Protein AF-A0A8H6EU76-F1 (afdb_monomer_lite)

Sequence (177 aa):
MIALNKNKKDVENEQHPGTKLSSLPKTAAYSVSESFKLYFGGKPMKYYEDQLLSNLEFYNKPAKDRRSEIIDTSIDKDGNFIHEFYVENTLPPTKGGEPIEIVLIHGYGAALGFFYRNFEGLTSIPGTKLHAIDLLGFGLSSRPTFPNINGDTIEGVKKAEAFFNDSLEKMENSTRN

pLDDT: mean 83.58, std 20.09, range [30.56, 97.88]

Secondary structure (DSSP, 8-state):
-------TTSSS--------GGGS-------HHHHHHHHHTPPPHHHHHHHHHTTSTTSSS--SSEEEEEEEEE-STT--EEEEEEEEE-SPPTTS---EEEEEE--TT--GGGGHHHHHHHHTSTTEEEEEEPPTTSTTS--PPPPP--TTSHHHHHHHHHHHHHHHHHHHHHHT-

Foldseek 3Di:
DDDDDDDPPPPPPPDDPDDPPVPDPPPPPDDPVRVVCPVVVDDPLVVVVLVLLVVDPQPPHHDPFKHWDWDWFQLDPVRFTKTKIKMFGNAAAPPNDAAAEEEAEDDPPDALSVCSVVCCVQRPGHRYMYIRIYFACGRPGDNPDQDDADPVDPVRVVSNVCSRVSSVVSRVVRVVD

Organism: Dekkera bruxellensis (NCBI:txid5007)

Radius of gyration: 22.45 Å; chains: 1; bounding box: 48×66×50 Å

InterPro domains:
  IPR029058 Alpha/Beta hydrolase fold [G3DSA:3.40.50.1820] (58-163)
  IPR029058 Alpha/Beta hydrolase fold [SSF53474] (97-148)

Structure (mmCIF, N/CA/C/O backbone):
data_AF-A0A8H6EU76-F1
#
_entry.id   AF-A0A8H6EU76-F1
#
loop_
_atom_site.group_PDB
_atom_site.id
_atom_site.type_symbol
_atom_site.label_atom_id
_atom_site.label_alt_id
_atom_site.label_comp_id
_atom_site.label_asym_id
_atom_site.label_entity_id
_atom_site.label_seq_id
_atom_site.pdbx_PDB_ins_code
_atom_site.Cartn_x
_atom_site.Cartn_y
_atom_site.Cartn_z
_atom_site.occupancy
_atom_site.B_iso_or_equiv
_atom_site.auth_seq_id
_atom_site.auth_comp_id
_atom_site.auth_asym_id
_atom_site.auth_atom_id
_atom_site.pdbx_PDB_model_num
ATOM 1 N N . MET A 1 1 ? 32.548 -48.909 23.455 1.00 34.28 1 MET A N 1
ATOM 2 C CA . MET A 1 1 ? 31.742 -47.950 24.243 1.00 34.28 1 MET A CA 1
ATOM 3 C C . MET A 1 1 ? 30.479 -47.638 23.462 1.00 34.28 1 MET A C 1
ATOM 5 O O . MET A 1 1 ? 30.524 -47.614 22.242 1.00 34.28 1 MET A O 1
ATOM 9 N N . ILE A 1 2 ? 29.370 -47.552 24.184 1.00 30.56 2 ILE A N 1
ATOM 10 C CA . ILE A 1 2 ? 27.996 -47.829 23.749 1.00 30.56 2 ILE A CA 1
ATOM 11 C C . ILE A 1 2 ? 27.451 -46.737 22.813 1.00 30.56 2 ILE A C 1
ATOM 13 O O . ILE A 1 2 ? 27.421 -45.568 23.183 1.00 30.56 2 ILE A O 1
ATOM 17 N N . ALA A 1 3 ? 26.963 -47.135 21.634 1.00 36.78 3 ALA A N 1
ATOM 18 C CA . ALA A 1 3 ? 26.081 -46.315 20.811 1.00 36.78 3 ALA A CA 1
ATOM 19 C C . ALA A 1 3 ? 24.651 -46.430 21.367 1.00 36.78 3 ALA A C 1
ATOM 21 O O . ALA A 1 3 ? 24.059 -47.510 21.359 1.00 36.78 3 ALA A O 1
ATOM 22 N N . LEU A 1 4 ? 24.110 -45.328 21.889 1.00 40.56 4 LEU A N 1
ATOM 23 C CA . LEU A 1 4 ? 22.722 -45.247 22.343 1.00 40.56 4 LEU A CA 1
ATOM 24 C C . LEU A 1 4 ? 21.818 -44.894 21.160 1.00 40.56 4 LEU A C 1
ATOM 26 O O . LEU A 1 4 ? 21.769 -43.760 20.692 1.00 40.56 4 LEU A O 1
ATOM 30 N N . ASN A 1 5 ? 21.105 -45.918 20.704 1.00 43.53 5 ASN A N 1
ATOM 31 C CA . ASN A 1 5 ? 19.974 -45.862 19.792 1.00 43.53 5 ASN A CA 1
ATOM 32 C C . ASN A 1 5 ? 18.817 -45.092 20.460 1.00 43.53 5 ASN A C 1
ATOM 34 O O . ASN A 1 5 ? 18.201 -45.609 21.393 1.00 43.53 5 ASN A O 1
ATOM 38 N N . LYS A 1 6 ? 18.527 -43.860 20.021 1.00 44.78 6 LYS A N 1
ATOM 39 C CA . LYS A 1 6 ? 17.294 -43.156 20.409 1.00 44.78 6 LYS A CA 1
ATOM 40 C C . LYS A 1 6 ? 16.210 -43.415 19.366 1.00 44.78 6 LYS A C 1
ATOM 42 O O . LYS A 1 6 ? 16.394 -43.184 18.175 1.00 44.78 6 LYS A O 1
ATOM 47 N N . ASN A 1 7 ? 15.099 -43.952 19.856 1.00 37.72 7 ASN A N 1
ATOM 48 C CA . ASN A 1 7 ? 13.937 -44.382 19.095 1.00 37.72 7 ASN A CA 1
ATOM 49 C C . ASN A 1 7 ? 13.244 -43.194 18.409 1.00 37.72 7 ASN A C 1
ATOM 51 O O . ASN A 1 7 ? 13.070 -42.133 18.998 1.00 37.72 7 ASN A O 1
ATOM 55 N N . LYS A 1 8 ? 12.755 -43.414 17.186 1.00 41.62 8 LYS A N 1
ATOM 56 C CA . LYS A 1 8 ? 12.061 -42.451 16.305 1.00 41.62 8 LYS A CA 1
ATOM 57 C C . LYS A 1 8 ? 10.711 -41.922 16.850 1.00 41.62 8 LYS A C 1
ATOM 59 O O . LYS A 1 8 ? 9.957 -41.313 16.106 1.00 41.62 8 LYS A O 1
ATOM 64 N N . LYS A 1 9 ? 10.374 -42.166 18.122 1.00 38.09 9 LYS A N 1
ATOM 65 C CA . LYS A 1 9 ? 9.075 -41.812 18.726 1.00 38.09 9 LYS A CA 1
ATOM 66 C C . LYS A 1 9 ? 9.076 -40.511 19.537 1.00 38.09 9 LYS A C 1
ATOM 68 O O . LYS A 1 9 ? 8.002 -40.051 19.900 1.00 38.09 9 LYS A O 1
ATOM 73 N N . ASP A 1 10 ? 10.234 -39.887 19.752 1.00 33.03 10 ASP A N 1
ATOM 74 C CA . ASP A 1 10 ? 10.349 -38.733 20.659 1.00 33.03 10 ASP A CA 1
ATOM 75 C C . ASP A 1 10 ? 10.401 -37.365 19.944 1.00 33.03 10 ASP A C 1
ATOM 77 O O . ASP A 1 10 ? 10.694 -36.357 20.577 1.00 33.03 10 ASP A O 1
ATO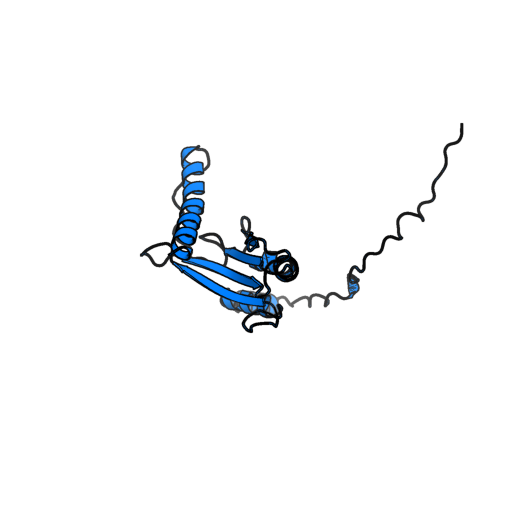M 81 N N . VAL A 1 11 ? 10.127 -37.302 18.633 1.00 40.12 11 VAL A N 1
ATOM 82 C CA . VAL A 1 11 ? 10.182 -36.045 17.843 1.00 40.12 11 VAL A CA 1
ATOM 83 C C . VAL A 1 11 ? 8.789 -35.526 17.442 1.00 40.12 11 VAL A C 1
ATOM 85 O O . VAL A 1 11 ? 8.664 -34.418 16.938 1.00 40.12 11 VAL A O 1
ATOM 88 N N . GLU A 1 12 ? 7.710 -36.273 17.697 1.00 33.91 12 GLU A N 1
ATOM 89 C CA . GLU A 1 12 ? 6.362 -35.914 17.212 1.00 33.91 12 GLU A CA 1
ATOM 90 C C . GLU A 1 12 ? 5.461 -35.188 18.231 1.00 33.91 12 GLU A C 1
ATOM 92 O O . GLU A 1 12 ? 4.271 -35.038 17.970 1.00 33.91 12 GLU A O 1
ATOM 97 N N . ASN A 1 13 ? 5.975 -34.708 19.372 1.00 33.34 13 ASN A N 1
ATOM 98 C CA . ASN A 1 13 ? 5.114 -34.163 20.435 1.00 33.34 13 ASN A CA 1
ATOM 99 C C . ASN A 1 13 ? 5.396 -32.709 20.852 1.00 33.34 13 ASN A C 1
ATOM 101 O O . ASN A 1 13 ? 5.375 -32.388 22.036 1.00 33.34 13 ASN A O 1
ATOM 105 N N . GLU A 1 14 ? 5.597 -31.817 19.881 1.00 34.06 14 GLU A N 1
ATOM 106 C CA . GLU A 1 14 ? 5.408 -30.370 20.077 1.00 34.06 14 GLU A CA 1
ATOM 107 C C . GLU A 1 14 ? 4.361 -29.851 19.089 1.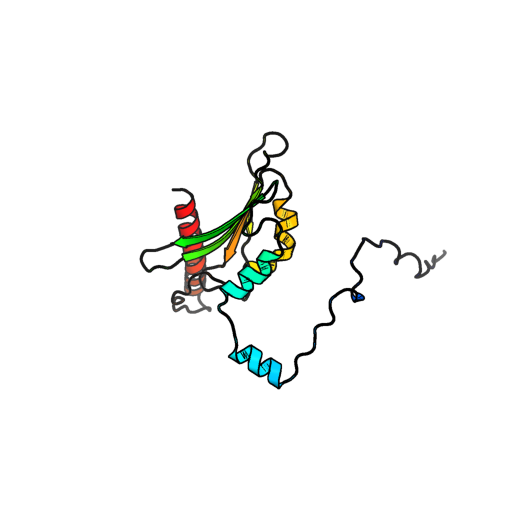00 34.06 14 GLU A C 1
ATOM 109 O O . GLU A 1 14 ? 4.638 -29.237 18.059 1.00 34.06 14 GLU A O 1
ATOM 114 N N . GLN A 1 15 ? 3.105 -30.162 19.396 1.00 32.78 15 GLN A N 1
ATOM 115 C CA . GLN A 1 15 ? 1.955 -29.704 18.636 1.00 32.78 15 GLN A CA 1
ATOM 116 C C . GLN A 1 15 ? 1.532 -28.326 19.166 1.00 32.78 15 GLN A C 1
ATOM 118 O O . GLN A 1 15 ? 0.675 -28.208 20.040 1.00 32.78 15 GLN A O 1
ATOM 123 N N . HIS A 1 16 ? 2.124 -27.257 18.622 1.00 37.88 16 HIS A N 1
ATOM 124 C CA . HIS A 1 16 ? 1.441 -25.958 18.580 1.00 37.88 16 HIS A CA 1
ATOM 125 C C . HIS A 1 16 ? 0.069 -26.151 17.906 1.00 37.88 16 HIS A C 1
ATOM 127 O O . HIS A 1 16 ? -0.044 -27.037 17.052 1.00 37.88 16 HIS A O 1
ATOM 133 N N . PRO A 1 17 ? -0.980 -25.374 18.247 1.00 33.69 17 PRO A N 1
ATOM 134 C CA . PRO A 1 17 ? -2.328 -25.566 17.715 1.00 33.69 17 PRO A CA 1
ATOM 135 C C . PRO A 1 17 ? -2.392 -25.111 16.249 1.00 33.69 17 PRO A C 1
ATOM 137 O O . PRO A 1 17 ? -2.988 -24.098 15.899 1.00 33.69 17 PRO A O 1
ATOM 140 N N . GLY A 1 18 ? -1.731 -25.863 15.375 1.00 37.97 18 GLY A N 1
ATOM 141 C CA . GLY A 1 18 ? -1.839 -25.769 13.939 1.00 37.97 18 GLY A CA 1
ATOM 142 C C . GLY A 1 18 ? -3.169 -26.376 13.537 1.00 37.97 18 GLY A C 1
ATOM 143 O O . GLY A 1 18 ? -3.390 -27.582 13.661 1.00 37.97 18 GLY A O 1
ATOM 144 N N . THR A 1 19 ? -4.070 -25.520 13.075 1.00 38.94 19 THR A N 1
ATOM 145 C CA . THR A 1 19 ? -5.298 -25.883 12.377 1.00 38.94 19 THR A CA 1
ATOM 146 C C . THR A 1 19 ? -5.017 -27.031 11.401 1.00 38.94 19 THR A C 1
ATOM 148 O O . THR A 1 19 ? -4.189 -26.892 10.500 1.00 38.94 19 THR A O 1
ATOM 151 N N . LYS A 1 20 ? -5.663 -28.191 11.602 1.00 34.88 20 LYS A N 1
ATOM 152 C CA . LYS A 1 20 ? -5.480 -29.375 10.748 1.00 34.88 20 LYS A CA 1
ATOM 153 C C . LYS A 1 20 ? -5.692 -28.984 9.284 1.00 34.88 20 LYS A C 1
ATOM 155 O O . LYS A 1 20 ? -6.729 -28.427 8.945 1.00 34.88 20 LYS A O 1
ATOM 160 N N . LEU A 1 21 ? -4.765 -29.359 8.400 1.00 41.47 21 LEU A N 1
ATOM 161 C CA . LEU A 1 21 ? -4.840 -29.085 6.955 1.00 41.47 21 LEU A CA 1
ATOM 162 C C . LEU A 1 21 ? -6.158 -29.582 6.308 1.00 41.47 21 LEU A C 1
ATOM 164 O O . LEU A 1 21 ? -6.573 -29.088 5.267 1.00 41.47 21 LEU A O 1
ATOM 168 N N . SER A 1 22 ? -6.851 -30.523 6.960 1.00 44.62 22 SER A N 1
ATOM 169 C CA . SER A 1 22 ? -8.163 -31.056 6.578 1.00 44.62 22 SER A CA 1
ATOM 170 C C . SER A 1 22 ? -9.352 -30.109 6.797 1.00 44.62 22 SER A C 1
ATOM 172 O O . SER A 1 22 ? -10.450 -30.439 6.357 1.00 44.62 22 SER A O 1
ATOM 174 N N . SER A 1 23 ? -9.184 -28.994 7.516 1.00 41.03 23 SER A N 1
ATOM 175 C CA . SER A 1 23 ? -10.250 -28.010 7.766 1.00 41.03 23 SER A CA 1
ATOM 176 C C . SER A 1 23 ? -10.195 -26.805 6.827 1.00 41.03 23 SER A C 1
ATOM 178 O O . SER A 1 23 ? -10.988 -25.878 6.980 1.00 41.03 23 SER A O 1
ATOM 180 N N . LEU A 1 24 ? -9.267 -26.795 5.867 1.00 43.16 24 LEU A N 1
ATOM 181 C CA . LEU A 1 24 ? -9.342 -25.862 4.751 1.00 43.16 24 LEU A CA 1
ATOM 182 C C . LEU A 1 24 ? -10.536 -26.276 3.877 1.00 43.16 24 LEU A C 1
ATOM 184 O O . LEU A 1 24 ? -10.671 -27.471 3.586 1.00 43.16 24 LEU A O 1
ATOM 188 N N . PRO A 1 25 ? -11.417 -25.343 3.468 1.00 44.66 25 PRO A N 1
ATOM 189 C CA . PRO A 1 25 ? -12.462 -25.672 2.512 1.00 44.66 25 PRO A CA 1
ATOM 190 C C . PRO A 1 25 ? -11.782 -26.297 1.295 1.00 44.66 25 PRO A C 1
ATOM 192 O O . PRO A 1 25 ? -10.860 -25.703 0.734 1.00 44.66 25 PRO A O 1
ATOM 195 N N . LYS A 1 26 ? -12.184 -27.527 0.938 1.00 50.41 26 LYS A N 1
ATOM 196 C CA . LYS A 1 26 ? -11.726 -28.185 -0.290 1.00 50.41 26 LYS A CA 1
ATOM 197 C C . LYS A 1 26 ? -11.892 -27.160 -1.399 1.00 50.41 26 LYS A C 1
ATOM 199 O O . LYS A 1 26 ? -13.018 -26.727 -1.635 1.00 50.41 26 LYS A O 1
ATOM 204 N N . THR A 1 27 ? -10.793 -26.728 -2.008 1.00 58.38 27 THR A N 1
ATOM 205 C CA . THR A 1 27 ? -10.845 -25.833 -3.157 1.00 58.38 27 THR A CA 1
ATOM 206 C C . THR A 1 27 ? -11.792 -26.482 -4.154 1.00 58.38 27 THR A C 1
ATOM 208 O O . THR A 1 27 ? -11.540 -27.590 -4.628 1.00 58.38 27 THR A O 1
ATOM 211 N N . ALA A 1 28 ? -12.961 -25.879 -4.367 1.00 62.56 28 ALA A N 1
ATOM 212 C CA . ALA A 1 28 ? -13.909 -26.406 -5.329 1.00 62.56 28 ALA A CA 1
ATOM 213 C C . ALA A 1 28 ? -13.201 -26.336 -6.683 1.00 62.56 28 ALA A C 1
ATOM 215 O O . ALA A 1 28 ? -12.885 -25.249 -7.162 1.00 62.56 28 ALA A O 1
ATOM 216 N N . ALA A 1 29 ? -12.836 -27.491 -7.238 1.00 74.12 29 ALA A N 1
ATOM 217 C CA . ALA A 1 29 ? -12.198 -27.544 -8.539 1.00 74.12 29 ALA A CA 1
ATOM 218 C C . ALA A 1 29 ? -13.213 -27.026 -9.564 1.00 74.12 29 ALA A C 1
ATOM 220 O O . ALA A 1 29 ? -14.230 -27.675 -9.807 1.00 74.12 29 ALA A O 1
ATOM 221 N N . TYR A 1 30 ? -12.963 -25.835 -10.107 1.00 76.88 30 TYR A N 1
ATOM 222 C CA . TYR A 1 30 ? -13.810 -25.247 -11.137 1.00 76.88 30 TYR A CA 1
ATOM 223 C C . TYR A 1 30 ? -13.794 -26.126 -12.388 1.00 76.88 30 TYR A C 1
ATOM 225 O O . TYR A 1 30 ? -12.743 -26.623 -12.803 1.00 76.88 30 TYR A O 1
ATOM 233 N N . SER A 1 31 ? -14.949 -26.290 -13.027 1.00 89.19 31 SER A N 1
ATOM 234 C CA . SER A 1 31 ? -15.006 -26.861 -14.372 1.00 89.19 31 SER A CA 1
ATOM 235 C C . SER A 1 31 ? -14.282 -25.955 -15.377 1.00 89.19 31 SER A C 1
ATOM 237 O O . SER A 1 31 ? -14.052 -24.764 -15.139 1.00 89.19 31 SER A O 1
ATOM 239 N N . VAL A 1 32 ? -13.946 -26.504 -16.548 1.00 88.75 32 VAL A N 1
ATOM 240 C CA . VAL A 1 32 ? -13.307 -25.738 -17.631 1.00 88.75 32 VAL A CA 1
ATOM 241 C C . VAL A 1 32 ? -14.169 -24.533 -18.024 1.00 88.75 32 VAL A C 1
ATOM 243 O O . VAL A 1 32 ? -13.665 -23.417 -18.110 1.00 88.75 32 VAL A O 1
ATOM 246 N N . SER A 1 33 ? -15.482 -24.721 -18.176 1.00 88.06 33 SER A N 1
ATOM 247 C CA . SER A 1 33 ? -16.417 -23.637 -18.501 1.00 88.06 33 SER A CA 1
ATOM 248 C C . SER A 1 33 ? -16.483 -22.556 -17.424 1.00 88.06 33 SER A C 1
ATOM 250 O O . SER A 1 33 ? -16.549 -21.373 -17.751 1.00 88.06 33 SER A O 1
ATOM 252 N N . GLU A 1 34 ? -16.444 -22.936 -16.146 1.00 87.31 34 GLU A N 1
ATOM 253 C CA . GLU A 1 34 ? -16.418 -21.972 -15.040 1.00 87.31 34 GLU A CA 1
ATOM 254 C C . GLU A 1 34 ? -15.096 -21.211 -14.994 1.00 87.31 34 GLU A C 1
ATOM 256 O O . GLU A 1 34 ? -15.109 -20.005 -14.774 1.00 87.31 34 GLU A O 1
ATOM 261 N N . SER A 1 35 ? -13.979 -21.878 -15.288 1.00 86.56 35 SER A N 1
ATOM 262 C CA . SER A 1 35 ? -12.659 -21.243 -15.378 1.00 86.56 35 SER A CA 1
ATOM 263 C C . SER A 1 35 ? -12.621 -20.189 -16.489 1.00 86.56 35 SER A C 1
ATOM 265 O O . SER A 1 35 ? -12.166 -19.070 -16.262 1.00 86.56 35 SER A O 1
ATOM 267 N N . PHE A 1 36 ? -13.173 -20.497 -17.669 1.00 90.75 36 PHE A N 1
ATOM 268 C CA . PHE A 1 36 ? -13.301 -19.519 -18.755 1.00 90.75 36 PHE A CA 1
ATOM 269 C C . PHE A 1 36 ? -14.248 -18.374 -18.393 1.00 90.75 36 PHE A C 1
ATOM 271 O O . PHE A 1 36 ? -13.930 -17.208 -18.630 1.00 90.75 36 PHE A O 1
ATOM 278 N N . LYS A 1 37 ? -15.397 -18.683 -17.782 1.00 89.81 37 LYS A N 1
ATOM 279 C CA . LYS A 1 37 ? -16.347 -17.662 -17.327 1.00 89.81 37 LYS A CA 1
ATOM 280 C C . LYS A 1 37 ? -15.726 -16.743 -16.274 1.00 89.81 37 LYS A C 1
ATOM 282 O O . LYS A 1 37 ? -15.992 -15.548 -16.300 1.00 89.81 37 LYS A O 1
ATOM 287 N N . LEU A 1 38 ? -14.903 -17.279 -15.376 1.00 84.56 38 LEU A N 1
ATOM 288 C CA . LEU A 1 38 ? -14.176 -16.508 -14.371 1.00 84.56 38 LEU A CA 1
ATOM 289 C C . LEU A 1 38 ? -13.104 -15.625 -15.015 1.00 84.56 38 LEU A C 1
ATOM 291 O O . LEU A 1 38 ? -13.038 -14.441 -14.699 1.00 84.56 38 LEU A O 1
ATOM 295 N N . TYR A 1 39 ? -12.318 -16.177 -15.945 1.00 85.31 39 TYR A N 1
ATOM 296 C CA . TYR A 1 39 ? -11.277 -15.442 -16.668 1.00 85.31 39 TYR A CA 1
ATOM 297 C C . TYR A 1 39 ? -11.848 -14.227 -17.410 1.00 85.31 39 TYR A C 1
ATOM 299 O O . TYR A 1 39 ? -11.351 -13.114 -17.258 1.00 85.31 39 TYR A O 1
ATOM 307 N N . PHE A 1 40 ? -12.935 -14.417 -18.163 1.00 91.44 40 PHE A N 1
ATOM 308 C CA . PHE A 1 40 ? -13.581 -13.327 -18.902 1.00 91.44 40 PHE A CA 1
ATOM 309 C C . PHE A 1 40 ? -14.521 -12.468 -18.043 1.00 91.44 40 PHE A C 1
ATOM 311 O O . PHE A 1 40 ? -14.866 -11.357 -18.433 1.00 91.44 40 PHE A O 1
ATOM 318 N N . GLY A 1 41 ? -14.944 -12.967 -16.880 1.00 87.88 41 GLY A N 1
ATOM 319 C CA . GLY A 1 41 ? -15.844 -12.292 -15.943 1.00 87.88 41 GLY A CA 1
ATOM 320 C C . GLY A 1 41 ? -15.133 -11.513 -14.836 1.00 87.88 41 GLY A C 1
ATOM 321 O O . GLY A 1 41 ? -15.767 -11.213 -13.819 1.00 87.88 41 GLY A O 1
ATOM 322 N N . GLY A 1 42 ? -13.836 -11.234 -15.004 1.00 84.12 42 GLY A N 1
ATOM 323 C CA . GLY A 1 42 ? -13.000 -10.555 -14.019 1.00 84.12 42 GLY A CA 1
ATOM 324 C C . GLY A 1 42 ? -13.632 -9.266 -13.488 1.00 84.12 42 GLY A C 1
ATOM 325 O O . GLY A 1 42 ? -14.246 -8.489 -14.223 1.00 84.12 42 GLY A O 1
ATOM 326 N N . LYS A 1 43 ? -13.506 -9.051 -12.178 1.00 91.12 43 LYS A N 1
ATOM 327 C CA . LYS A 1 43 ? -13.936 -7.818 -11.510 1.00 91.12 43 LYS A CA 1
ATOM 328 C C . LYS A 1 43 ? -12.777 -6.816 -11.433 1.00 91.12 43 LYS A C 1
ATOM 330 O O . LYS A 1 43 ? -11.62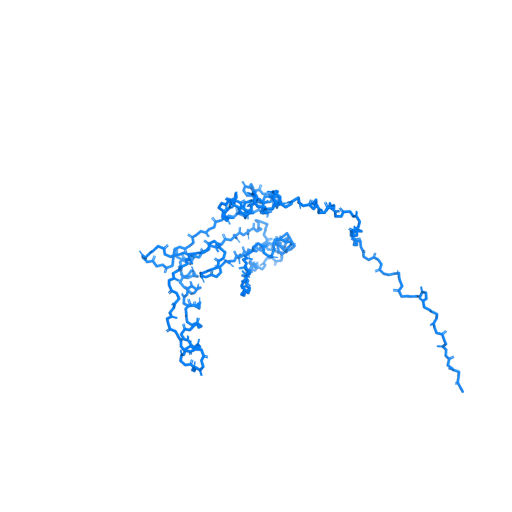3 -7.213 -11.593 1.00 91.12 43 LYS A O 1
ATOM 335 N N . PRO A 1 44 ? -13.053 -5.523 -11.181 1.00 91.62 44 PRO A N 1
ATOM 336 C CA . PRO A 1 44 ? -11.999 -4.555 -10.892 1.00 91.62 44 PRO A CA 1
ATOM 337 C C . PRO A 1 44 ? -11.131 -5.026 -9.722 1.00 91.62 44 PRO A C 1
ATOM 339 O O . PRO A 1 44 ? -11.649 -5.619 -8.780 1.00 91.62 44 PRO A O 1
ATOM 342 N N . MET A 1 45 ? -9.829 -4.740 -9.742 1.00 90.44 45 MET A N 1
ATOM 343 C CA . MET A 1 45 ? -8.899 -5.223 -8.710 1.00 90.44 45 MET A CA 1
ATOM 344 C C . MET A 1 45 ? -9.310 -4.788 -7.294 1.00 90.44 45 MET A C 1
ATOM 346 O O . MET A 1 45 ? -9.251 -5.595 -6.369 1.00 90.44 45 MET A O 1
ATOM 350 N N . LYS A 1 46 ? -9.872 -3.578 -7.165 1.00 93.56 46 LYS A N 1
ATOM 351 C CA . LYS A 1 46 ? -10.418 -3.054 -5.909 1.00 93.56 46 LYS A CA 1
ATOM 352 C C . LYS A 1 46 ? -11.492 -3.951 -5.294 1.00 93.56 46 LYS A C 1
ATOM 354 O O . LYS A 1 46 ? -11.534 -4.116 -4.085 1.00 93.56 46 LYS A O 1
ATOM 359 N N . TYR A 1 47 ? -12.318 -4.597 -6.121 1.00 93.62 47 TYR A N 1
ATOM 360 C CA . TYR A 1 47 ? -13.312 -5.544 -5.620 1.00 93.62 47 TYR A CA 1
ATOM 361 C C . TYR A 1 47 ? -12.648 -6.696 -4.856 1.00 93.62 47 TYR A C 1
ATOM 363 O O . TYR A 1 47 ? -13.130 -7.081 -3.797 1.00 93.62 47 TYR A O 1
ATOM 371 N N . TYR A 1 48 ? -11.546 -7.247 -5.369 1.00 93.25 48 TYR A N 1
ATOM 372 C CA . TYR A 1 48 ? -10.866 -8.372 -4.726 1.00 93.25 48 TYR A CA 1
ATOM 373 C C . TYR A 1 48 ? -10.124 -7.960 -3.456 1.00 93.25 48 TYR A C 1
ATOM 375 O O . TYR A 1 48 ? -10.140 -8.716 -2.487 1.00 93.25 48 TYR A O 1
ATOM 383 N N . GLU A 1 49 ? -9.518 -6.773 -3.445 1.00 95.56 49 GLU A N 1
ATOM 384 C CA . GLU A 1 49 ? -8.945 -6.200 -2.227 1.00 95.56 49 GLU A CA 1
ATOM 385 C C . GLU A 1 49 ? -10.016 -6.006 -1.153 1.00 95.56 49 GLU A C 1
ATOM 387 O O . GLU A 1 49 ? -9.856 -6.519 -0.047 1.00 95.56 49 GLU A O 1
ATOM 392 N N . ASP A 1 50 ? -11.134 -5.357 -1.491 1.00 94.75 50 ASP A N 1
ATOM 393 C CA . ASP A 1 50 ? -12.227 -5.126 -0.547 1.00 94.75 50 ASP A CA 1
ATOM 394 C C . ASP A 1 50 ? -12.747 -6.464 0.016 1.00 94.75 50 ASP A C 1
ATOM 396 O O . ASP A 1 50 ? -12.988 -6.585 1.217 1.00 94.75 50 ASP A O 1
ATOM 400 N N . GLN A 1 51 ? -12.882 -7.505 -0.822 1.00 94.06 51 GLN A N 1
ATOM 401 C CA . GLN A 1 51 ? -13.257 -8.850 -0.361 1.00 94.06 51 GLN A CA 1
ATOM 402 C C . GLN A 1 51 ? -12.213 -9.452 0.587 1.00 94.06 51 GLN A C 1
ATOM 404 O O . GLN A 1 51 ? -12.586 -10.040 1.603 1.00 94.06 51 GLN A O 1
ATOM 409 N N . LEU A 1 52 ? -10.922 -9.313 0.284 1.00 94.44 52 LEU A N 1
ATOM 410 C CA . LEU A 1 52 ? -9.847 -9.830 1.126 1.00 94.44 52 LEU A CA 1
ATOM 411 C C . LEU A 1 52 ? -9.820 -9.118 2.483 1.00 94.44 52 LEU A C 1
ATOM 413 O O . LEU A 1 52 ? -9.902 -9.779 3.519 1.00 94.44 52 LEU A O 1
ATOM 417 N N . LEU A 1 53 ? -9.767 -7.786 2.478 1.00 94.75 53 LEU A N 1
ATOM 418 C CA . LEU A 1 53 ? -9.653 -6.965 3.681 1.00 94.75 53 LEU A CA 1
ATOM 419 C C . LEU A 1 53 ? -10.926 -6.988 4.534 1.00 94.75 53 LEU A C 1
ATOM 421 O O . LEU A 1 53 ? -10.826 -6.876 5.750 1.00 94.75 53 LEU A O 1
ATOM 425 N N . SER A 1 54 ? -12.104 -7.245 3.950 1.00 94.44 54 SER A N 1
ATOM 426 C CA . SER A 1 54 ? -13.363 -7.399 4.704 1.00 94.44 54 SER A CA 1
ATOM 427 C C . SER A 1 54 ? -13.381 -8.537 5.724 1.00 94.44 54 SER A C 1
ATOM 429 O O . SER A 1 54 ? -14.275 -8.586 6.567 1.00 94.44 54 SER A O 1
ATOM 431 N N . ASN A 1 55 ? -12.398 -9.436 5.676 1.00 93.44 55 ASN A N 1
ATOM 432 C CA . ASN A 1 55 ? -12.220 -10.461 6.696 1.00 93.44 55 ASN A CA 1
ATOM 433 C C . ASN A 1 55 ? -11.539 -9.928 7.976 1.00 93.44 55 ASN A C 1
ATOM 435 O O . ASN A 1 55 ? -11.537 -10.632 8.984 1.00 93.44 55 ASN A O 1
ATOM 439 N N . LEU A 1 56 ? -10.964 -8.720 7.954 1.00 92.81 56 LEU A N 1
ATOM 440 C CA . LEU A 1 56 ? -10.420 -8.048 9.137 1.00 92.81 56 LEU A CA 1
ATOM 441 C C . LEU A 1 56 ? -11.552 -7.353 9.895 1.00 92.81 56 LEU A C 1
ATOM 443 O O . LEU A 1 56 ? -12.355 -6.630 9.305 1.00 92.81 56 LEU A O 1
ATOM 447 N N . GLU A 1 57 ? -11.582 -7.503 11.217 1.00 91.50 57 GLU A N 1
ATOM 448 C CA . GLU A 1 57 ? -12.651 -6.929 12.050 1.00 91.50 57 GLU A CA 1
ATOM 449 C C . GLU A 1 57 ? -12.674 -5.392 12.033 1.00 91.50 57 GLU A C 1
ATOM 451 O O . GLU A 1 57 ? -13.724 -4.783 12.233 1.00 91.50 57 GLU A O 1
ATOM 456 N N . PHE A 1 58 ? -11.519 -4.774 11.784 1.00 91.25 58 PHE A N 1
ATOM 457 C CA . PHE A 1 58 ? -11.317 -3.324 11.776 1.00 91.25 58 PHE A CA 1
ATOM 458 C C . PHE A 1 58 ? -11.418 -2.686 10.378 1.00 91.25 58 PHE A C 1
ATOM 460 O O . P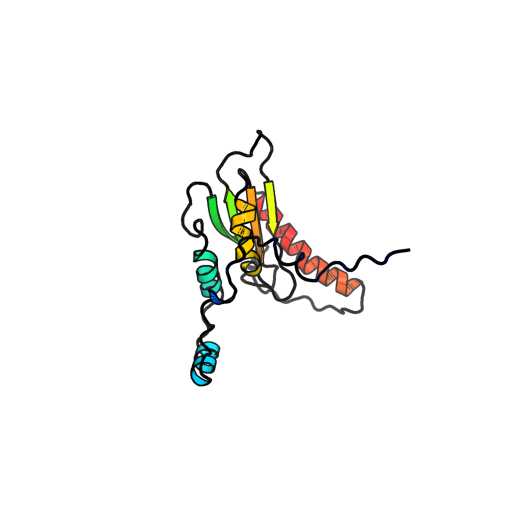HE A 1 58 ? -11.221 -1.477 10.252 1.00 91.25 58 PHE A O 1
ATOM 467 N N . TYR A 1 59 ? -11.722 -3.467 9.331 1.00 92.69 59 TYR A N 1
ATOM 468 C CA . TYR A 1 59 ? -11.843 -2.961 7.962 1.00 92.69 59 TYR A CA 1
ATOM 469 C C . TYR A 1 59 ? -13.222 -2.358 7.673 1.00 92.69 59 TYR A C 1
ATOM 471 O O . TYR A 1 59 ? -14.255 -2.977 7.932 1.00 92.69 59 TYR A O 1
ATOM 479 N N . ASN A 1 60 ? -13.250 -1.140 7.113 1.00 83.25 60 ASN A N 1
ATOM 480 C CA . ASN A 1 60 ? -14.458 -0.340 6.827 1.00 83.25 60 ASN A CA 1
ATOM 481 C C . ASN A 1 60 ? -15.384 -0.071 8.031 1.00 83.25 60 ASN A C 1
ATOM 483 O O . ASN A 1 60 ? -16.456 0.521 7.876 1.00 83.25 60 ASN A O 1
ATOM 487 N N . LYS A 1 61 ? -14.992 -0.492 9.234 1.00 82.88 61 LYS A N 1
ATOM 488 C CA . LYS A 1 61 ? -15.688 -0.252 10.495 1.00 82.88 61 LYS A CA 1
ATOM 489 C C . LYS A 1 61 ? -14.633 -0.108 11.587 1.00 82.88 61 LYS A C 1
ATOM 491 O O . LYS A 1 61 ? -13.790 -0.993 11.703 1.00 82.88 61 LYS A O 1
ATOM 496 N N . PRO A 1 62 ? -14.664 0.957 12.401 1.00 79.94 62 PRO A N 1
ATOM 497 C CA . PRO A 1 62 ? -13.768 1.039 13.543 1.00 79.94 62 PRO A CA 1
ATOM 498 C C . PRO A 1 62 ? -14.072 -0.120 14.500 1.00 79.94 62 PRO A C 1
ATOM 500 O O . PRO A 1 62 ? -15.212 -0.293 14.941 1.00 79.94 62 PRO A O 1
ATOM 503 N N . ALA A 1 63 ? -13.051 -0.918 14.803 1.00 84.44 63 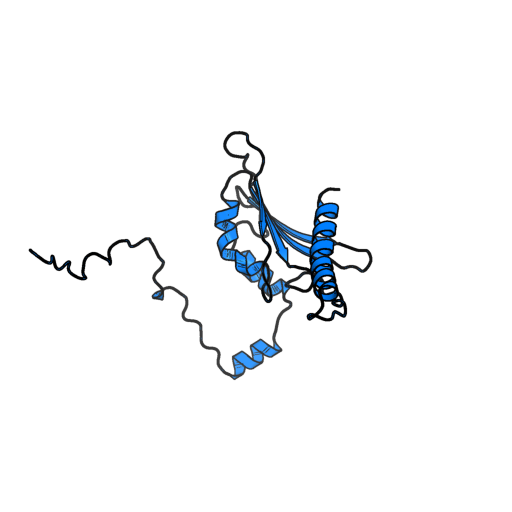ALA A N 1
ATOM 504 C CA . ALA A 1 63 ? -13.095 -1.881 15.890 1.00 84.44 63 ALA A CA 1
ATOM 505 C C . ALA A 1 63 ? -12.903 -1.154 17.231 1.00 84.44 63 ALA A C 1
ATOM 507 O O . ALA A 1 63 ? -12.731 0.064 17.298 1.00 84.44 63 ALA A O 1
ATOM 508 N N . LYS A 1 64 ? -12.935 -1.908 18.333 1.00 85.50 64 LYS A N 1
ATOM 509 C CA . LYS A 1 64 ? -12.791 -1.347 19.684 1.00 85.50 64 LYS A CA 1
ATOM 510 C C . LYS A 1 64 ? -11.446 -0.638 19.893 1.00 85.50 64 LYS A C 1
ATOM 512 O O . LYS A 1 64 ? -11.394 0.351 20.618 1.00 85.50 64 LYS A O 1
ATOM 517 N N . ASP A 1 65 ? -10.380 -1.172 19.309 1.00 92.12 65 ASP A N 1
ATOM 518 C CA . ASP A 1 65 ? -8.992 -0.769 19.544 1.00 92.12 65 ASP A CA 1
ATOM 519 C C . ASP A 1 65 ? -8.245 -0.356 18.271 1.00 92.12 65 ASP A C 1
ATOM 521 O O . ASP A 1 65 ? -7.108 0.096 18.352 1.00 92.12 65 ASP A O 1
ATOM 525 N N . ARG A 1 66 ? -8.858 -0.515 17.094 1.00 94.00 66 ARG A N 1
ATOM 526 C CA . ARG A 1 66 ? -8.219 -0.296 15.796 1.00 94.00 66 ARG A CA 1
ATOM 527 C C . ARG A 1 66 ? -9.180 0.346 14.809 1.00 94.00 66 ARG A C 1
ATOM 529 O O . ARG A 1 66 ? -10.369 0.026 14.784 1.00 94.00 66 ARG A O 1
ATOM 536 N N . ARG A 1 67 ? -8.651 1.213 13.955 1.00 94.38 67 ARG A N 1
ATOM 537 C CA . ARG A 1 67 ? -9.333 1.696 12.751 1.00 94.38 67 ARG A CA 1
ATOM 538 C C . ARG A 1 67 ? -8.434 1.484 11.547 1.00 94.38 67 ARG A C 1
ATOM 540 O O . ARG A 1 67 ? -7.215 1.520 11.689 1.00 94.38 67 ARG A O 1
ATOM 547 N N . SER A 1 68 ? -9.028 1.316 10.377 1.00 95.62 68 SER A N 1
ATOM 548 C CA . SER A 1 68 ? -8.278 1.296 9.128 1.00 95.62 68 SER A CA 1
ATOM 549 C C . SER A 1 68 ? -8.882 2.205 8.078 1.00 95.62 68 SER A C 1
ATOM 551 O O . SER A 1 68 ? -10.092 2.442 8.087 1.00 95.62 68 SER A O 1
ATOM 553 N N . GLU A 1 69 ? -8.049 2.618 7.139 1.00 95.19 69 GLU A N 1
ATOM 554 C CA . GLU A 1 69 ? -8.405 3.472 6.019 1.00 95.19 69 GLU A CA 1
ATOM 555 C C . GLU A 1 69 ? -7.685 2.999 4.754 1.00 95.19 69 GLU A C 1
ATOM 557 O O . GLU A 1 69 ? -6.599 2.424 4.815 1.00 95.19 69 GLU A O 1
ATOM 562 N N . ILE A 1 70 ? -8.324 3.222 3.609 1.00 96.31 70 ILE A N 1
ATOM 563 C CA . ILE A 1 70 ? -7.688 3.091 2.302 1.00 96.31 70 ILE A CA 1
ATOM 564 C C . ILE A 1 70 ? -7.340 4.498 1.841 1.00 96.31 70 ILE A C 1
ATOM 566 O O . ILE A 1 70 ? -8.233 5.342 1.747 1.00 96.31 70 ILE A O 1
ATOM 570 N N . ILE A 1 71 ? -6.064 4.734 1.568 1.00 95.88 71 ILE A N 1
ATOM 571 C CA . ILE A 1 71 ? -5.528 6.049 1.231 1.00 95.88 71 ILE A CA 1
ATOM 572 C C . ILE A 1 71 ? -4.878 5.958 -0.149 1.00 95.88 71 ILE A C 1
ATOM 574 O O . ILE A 1 71 ? -4.011 5.122 -0.383 1.00 95.88 71 ILE A O 1
ATOM 578 N N . ASP A 1 72 ? -5.297 6.833 -1.061 1.00 96.81 72 ASP A N 1
ATOM 579 C CA . ASP A 1 72 ? -4.651 7.020 -2.361 1.00 96.81 72 ASP A CA 1
ATOM 580 C C . ASP A 1 72 ? -3.912 8.362 -2.341 1.00 96.81 72 ASP A C 1
ATOM 582 O O . ASP A 1 72 ? -4.502 9.429 -2.539 1.00 96.81 72 ASP A O 1
ATOM 586 N N . THR A 1 73 ? -2.611 8.317 -2.067 1.00 96.25 73 THR A N 1
ATOM 587 C CA . THR A 1 73 ? -1.781 9.517 -1.922 1.00 96.25 73 THR A CA 1
ATOM 588 C C . THR A 1 73 ? -1.248 9.951 -3.281 1.00 96.25 73 THR A C 1
ATOM 590 O O . THR A 1 73 ? -0.435 9.254 -3.891 1.00 96.25 73 THR A O 1
ATOM 593 N N . SER A 1 74 ? -1.682 11.118 -3.762 1.00 95.94 74 SER A N 1
ATOM 594 C CA . SER A 1 74 ? -1.202 11.700 -5.022 1.00 95.94 74 SER A CA 1
ATOM 595 C C . SER A 1 74 ? 0.280 12.073 -4.922 1.00 95.94 74 SER A C 1
ATOM 597 O O . SER A 1 74 ? 0.670 12.824 -4.032 1.00 95.94 74 SER A O 1
ATOM 599 N N . ILE A 1 75 ? 1.106 11.601 -5.859 1.00 95.06 75 ILE A N 1
ATOM 600 C CA . ILE A 1 75 ? 2.563 11.837 -5.861 1.00 95.06 75 ILE A CA 1
ATOM 601 C C . ILE A 1 75 ? 3.022 12.860 -6.906 1.00 95.06 75 ILE A C 1
ATOM 603 O O . ILE A 1 75 ? 4.156 13.336 -6.854 1.00 95.06 75 ILE A O 1
ATOM 607 N N . ASP A 1 76 ? 2.168 13.230 -7.859 1.00 92.31 76 ASP A N 1
ATOM 608 C CA . ASP A 1 76 ? 2.453 14.276 -8.840 1.00 92.31 76 ASP A CA 1
ATOM 609 C C . ASP A 1 76 ? 1.177 14.964 -9.353 1.00 92.31 76 ASP A C 1
ATOM 611 O O . ASP A 1 76 ? 0.072 14.733 -8.863 1.00 92.31 76 ASP A O 1
ATOM 615 N N . LYS A 1 77 ? 1.352 15.872 -10.320 1.00 91.31 77 LYS A N 1
ATOM 616 C CA . LYS A 1 77 ? 0.263 16.616 -10.972 1.00 91.31 77 LYS A CA 1
ATOM 617 C C . LYS A 1 77 ? -0.387 15.841 -12.120 1.00 91.31 77 LYS A C 1
ATOM 619 O O . LYS A 1 77 ? -1.424 16.274 -12.613 1.00 91.31 77 LYS A O 1
ATOM 624 N N . ASP A 1 78 ? 0.217 14.731 -12.535 1.00 91.75 78 ASP A N 1
ATOM 625 C CA . ASP A 1 78 ? -0.244 13.904 -13.651 1.00 91.75 78 ASP A CA 1
ATOM 626 C C . ASP A 1 78 ? -1.287 12.869 -13.188 1.00 91.75 78 ASP A C 1
ATOM 628 O O . ASP A 1 78 ? -1.800 12.087 -13.989 1.00 91.75 78 ASP A O 1
ATOM 632 N N . GLY A 1 79 ? -1.634 12.891 -11.896 1.00 93.38 79 GLY A N 1
ATOM 633 C CA . GLY A 1 79 ? -2.629 12.017 -11.286 1.00 93.38 79 GLY A CA 1
ATOM 634 C C . GLY A 1 79 ? -2.066 10.658 -10.882 1.00 93.38 79 GLY A C 1
ATOM 635 O O . GLY A 1 79 ? -2.843 9.726 -10.672 1.00 93.38 79 GLY A O 1
ATOM 636 N N . ASN A 1 80 ? -0.740 10.516 -10.783 1.00 96.25 80 ASN A N 1
ATOM 637 C CA . ASN A 1 80 ? -0.156 9.313 -10.209 1.00 96.25 80 ASN A CA 1
ATOM 638 C C . ASN A 1 80 ? -0.329 9.308 -8.696 1.00 96.25 80 ASN A C 1
ATOM 640 O O . ASN A 1 80 ? -0.229 10.346 -8.038 1.00 96.25 80 ASN A O 1
ATOM 644 N N . PHE A 1 81 ? -0.542 8.119 -8.145 1.00 97.25 81 PHE A N 1
ATOM 645 C CA . PHE A 1 81 ? -0.780 7.936 -6.724 1.00 97.25 81 PHE A CA 1
ATOM 646 C C . PHE A 1 81 ? -0.200 6.613 -6.232 1.00 97.25 81 PHE A C 1
ATOM 648 O O . PHE A 1 81 ? -0.075 5.647 -6.995 1.00 97.25 81 PHE A O 1
ATOM 655 N N . ILE A 1 82 ? 0.134 6.595 -4.945 1.00 97.62 82 ILE A N 1
ATOM 656 C CA . ILE A 1 82 ? 0.456 5.384 -4.200 1.00 97.62 82 ILE A CA 1
ATOM 657 C C . ILE A 1 82 ? -0.770 4.979 -3.396 1.00 97.62 82 ILE A C 1
ATOM 659 O O . ILE A 1 82 ? -1.335 5.788 -2.662 1.00 97.62 82 ILE A O 1
ATOM 663 N N . HIS A 1 83 ? -1.165 3.728 -3.579 1.00 97.88 83 HIS A N 1
ATOM 664 C CA . HIS A 1 83 ? -2.253 3.094 -2.870 1.00 97.88 83 HIS A CA 1
ATOM 665 C C . HIS A 1 83 ? -1.755 2.475 -1.564 1.00 97.88 83 HIS A C 1
ATOM 667 O O . HIS A 1 83 ? -0.725 1.790 -1.529 1.00 97.88 83 HIS A O 1
ATOM 673 N N . GLU A 1 84 ? -2.511 2.700 -0.500 1.00 97.12 84 GLU A N 1
ATOM 674 C CA . GLU A 1 84 ? -2.154 2.321 0.851 1.00 97.12 84 GLU A CA 1
ATOM 675 C C . GLU A 1 84 ? -3.355 1.764 1.622 1.00 97.12 84 GLU A C 1
ATOM 677 O O . GLU A 1 84 ? -4.446 2.339 1.637 1.00 97.12 84 GLU A O 1
ATOM 682 N N . PHE A 1 85 ? -3.103 0.685 2.361 1.00 97.50 85 PHE A N 1
ATOM 683 C CA . PHE A 1 85 ? -3.939 0.245 3.465 1.00 97.50 85 PHE A CA 1
ATOM 684 C C . PHE A 1 85 ? -3.311 0.662 4.799 1.00 97.50 85 PHE A C 1
ATOM 686 O O . PHE A 1 85 ? -2.322 0.074 5.253 1.00 97.50 85 PHE A O 1
ATOM 693 N N . TYR A 1 86 ? -3.909 1.672 5.428 1.00 96.62 86 TYR A N 1
ATOM 694 C CA . TYR A 1 86 ? -3.484 2.221 6.709 1.00 96.62 86 TYR A CA 1
ATOM 695 C C . TYR A 1 86 ? -4.277 1.595 7.856 1.00 96.62 86 TYR A C 1
ATOM 697 O O . TYR A 1 86 ? -5.504 1.493 7.793 1.00 96.62 86 TYR A O 1
ATOM 705 N N . VAL A 1 87 ? -3.599 1.211 8.935 1.00 96.38 87 VAL A N 1
ATOM 706 C CA . VAL A 1 87 ? -4.231 0.717 10.165 1.00 96.38 87 VAL A CA 1
ATOM 707 C C . VAL A 1 87 ? -3.613 1.400 11.370 1.00 96.38 87 VAL A C 1
ATOM 709 O O . VAL A 1 87 ? -2.403 1.363 11.556 1.00 96.38 87 VAL A O 1
ATOM 712 N N . GLU A 1 88 ? -4.447 1.945 12.247 1.00 95.31 88 GLU A N 1
ATOM 713 C CA . GLU A 1 88 ? -4.015 2.552 13.501 1.00 95.31 88 GLU A CA 1
ATOM 714 C C . GLU A 1 88 ? -4.667 1.860 14.689 1.00 95.31 88 GLU A C 1
ATOM 716 O O . GLU A 1 88 ? -5.896 1.766 14.780 1.00 95.31 88 GLU A O 1
ATOM 721 N N . ASN A 1 89 ? -3.834 1.431 15.631 1.00 95.44 89 ASN A N 1
ATOM 722 C CA . ASN A 1 89 ? -4.253 1.042 16.962 1.00 95.44 89 ASN A CA 1
ATOM 723 C C . ASN A 1 89 ? -4.458 2.303 17.813 1.00 95.44 89 ASN A C 1
ATOM 725 O O . ASN A 1 89 ? -3.520 3.055 18.073 1.00 95.44 89 ASN A O 1
ATOM 729 N N . THR A 1 90 ? -5.696 2.531 18.242 1.00 93.25 90 THR A N 1
ATOM 730 C CA . THR A 1 90 ? -6.130 3.744 18.949 1.00 93.25 90 THR A CA 1
ATOM 731 C C . THR A 1 90 ? -5.834 3.710 20.446 1.00 93.25 90 THR A C 1
ATOM 733 O O . THR A 1 90 ? -6.054 4.704 21.143 1.00 93.25 90 THR A O 1
ATOM 736 N N . LEU A 1 91 ? -5.347 2.582 20.970 1.00 92.75 91 LEU A N 1
ATOM 737 C CA . LEU A 1 91 ? -4.907 2.484 22.355 1.00 92.75 91 LEU A CA 1
ATOM 738 C C . LEU A 1 91 ? -3.559 3.196 22.536 1.00 92.75 91 LEU A C 1
ATOM 740 O O . LEU A 1 91 ? -2.717 3.162 21.639 1.00 92.75 91 LEU A O 1
ATOM 744 N N . PRO A 1 92 ? -3.310 3.807 23.705 1.00 89.44 92 PRO A N 1
ATOM 745 C CA . PRO A 1 92 ? -2.045 4.481 23.964 1.00 89.44 92 PRO A CA 1
ATOM 746 C C . PRO A 1 92 ? -0.866 3.489 23.950 1.00 89.44 92 PRO A C 1
ATOM 748 O O . PRO A 1 92 ? -1.027 2.349 24.403 1.00 89.44 92 PRO A O 1
ATOM 751 N N . PRO A 1 93 ? 0.333 3.914 23.503 1.00 89.88 93 PRO A N 1
ATOM 752 C CA . PRO A 1 93 ? 1.527 3.080 23.525 1.00 89.88 93 PRO A CA 1
ATOM 753 C C . PRO A 1 93 ? 1.815 2.511 24.916 1.00 89.88 93 PRO A C 1
ATOM 755 O O . PRO A 1 93 ? 1.737 3.193 25.946 1.00 89.88 93 PRO A O 1
ATOM 758 N N . THR A 1 94 ? 2.190 1.235 24.959 1.00 79.38 94 THR A N 1
ATOM 759 C CA . THR A 1 94 ? 2.490 0.570 26.231 1.00 79.38 94 THR A CA 1
ATOM 760 C C . THR A 1 94 ? 3.780 1.169 26.811 1.00 79.38 94 THR A C 1
ATOM 762 O O . THR A 1 94 ? 4.815 1.142 26.155 1.00 79.38 94 THR A O 1
ATOM 765 N N . LYS A 1 95 ? 3.731 1.664 28.060 1.00 71.31 95 LYS A N 1
ATOM 766 C CA . LYS A 1 95 ? 4.835 2.313 28.819 1.00 71.31 95 LYS A CA 1
ATOM 767 C C . LYS A 1 95 ? 5.127 3.792 28.509 1.00 71.31 95 LYS A C 1
ATOM 769 O O . LYS A 1 95 ? 6.201 4.262 28.869 1.00 71.31 95 LYS A O 1
ATOM 774 N N . GLY A 1 96 ? 4.193 4.532 27.905 1.00 66.94 96 GLY A N 1
ATOM 775 C CA . GLY A 1 96 ? 4.382 5.972 27.657 1.00 66.94 96 GLY A CA 1
ATOM 776 C C . GLY A 1 96 ? 5.516 6.281 26.674 1.00 66.94 96 GLY A C 1
ATOM 777 O O . GLY A 1 96 ? 6.102 7.356 26.738 1.00 66.94 96 GLY A O 1
ATOM 778 N N . GLY A 1 97 ? 5.857 5.309 25.823 1.00 75.06 97 GLY A N 1
ATOM 779 C CA . GLY A 1 97 ? 6.775 5.498 24.705 1.00 75.06 97 GLY A CA 1
ATOM 780 C C . GLY A 1 97 ? 6.073 6.088 23.484 1.00 75.06 97 GLY A C 1
ATOM 781 O O . GLY A 1 97 ? 4.860 6.293 23.486 1.00 75.06 97 GLY A O 1
ATOM 782 N N . GLU A 1 98 ? 6.852 6.328 22.435 1.00 84.31 98 GLU A N 1
ATOM 783 C CA . GLU A 1 98 ? 6.346 6.809 21.150 1.00 84.31 98 GLU A CA 1
ATOM 784 C C . GLU A 1 98 ? 5.518 5.733 20.415 1.00 84.31 98 GLU A C 1
ATOM 786 O O . GLU A 1 98 ? 5.747 4.533 20.623 1.00 84.31 98 GLU A O 1
ATOM 791 N N . PRO A 1 99 ? 4.566 6.138 19.552 1.00 86.25 99 PRO A N 1
ATOM 792 C CA . PRO A 1 99 ? 3.874 5.236 18.633 1.00 86.25 99 PRO A CA 1
ATOM 793 C C . PRO A 1 99 ? 4.846 4.411 17.779 1.00 86.25 99 PRO A C 1
ATOM 795 O O . PRO A 1 99 ? 5.916 4.884 17.394 1.00 86.25 99 PRO A O 1
ATOM 798 N N . ILE A 1 100 ? 4.463 3.173 17.461 1.00 92.94 100 ILE A N 1
ATOM 799 C CA . ILE A 1 100 ? 5.252 2.292 16.591 1.00 92.94 100 ILE A CA 1
ATOM 800 C C . ILE A 1 100 ? 4.744 2.467 15.162 1.00 92.94 100 ILE A C 1
ATOM 802 O O . ILE A 1 100 ? 3.627 2.062 14.863 1.00 92.94 100 ILE A O 1
ATOM 806 N N . GLU A 1 101 ? 5.566 3.030 14.283 1.00 93.94 101 GLU A N 1
ATOM 807 C CA . GLU A 1 101 ? 5.261 3.180 12.856 1.00 93.94 101 GLU A CA 1
ATOM 808 C C . GLU A 1 101 ? 5.863 1.996 12.074 1.00 93.94 101 GLU A C 1
ATOM 810 O O . GLU A 1 101 ? 7.067 1.734 12.150 1.00 93.94 101 GLU A O 1
ATOM 815 N N . ILE A 1 102 ? 5.035 1.257 11.335 1.00 95.88 102 ILE A N 1
ATOM 816 C CA . ILE A 1 102 ? 5.440 0.099 10.526 1.00 95.88 102 ILE A CA 1
ATOM 817 C C . ILE A 1 102 ? 5.075 0.364 9.070 1.00 95.88 102 ILE A C 1
ATOM 819 O O . ILE A 1 102 ? 3.901 0.513 8.754 1.00 95.88 102 ILE A O 1
ATOM 823 N N . VAL A 1 103 ? 6.057 0.324 8.169 1.00 95.56 103 VAL A N 1
ATOM 824 C CA . VAL A 1 103 ? 5.816 0.376 6.719 1.00 95.56 103 VAL A CA 1
ATOM 825 C C . VAL A 1 103 ? 6.033 -1.013 6.122 1.00 95.56 103 VAL A C 1
ATOM 827 O O . VAL A 1 103 ? 7.117 -1.587 6.244 1.00 95.56 103 VAL A O 1
ATOM 830 N N . LEU A 1 104 ? 5.002 -1.569 5.486 1.00 96.75 104 LEU A N 1
ATOM 831 C CA . LEU A 1 104 ? 5.057 -2.846 4.782 1.00 96.75 104 LEU A CA 1
ATOM 832 C C . LEU A 1 104 ? 5.067 -2.616 3.275 1.00 96.75 104 LEU A C 1
ATOM 834 O O . LEU A 1 104 ? 4.105 -2.108 2.705 1.00 96.75 104 LEU A O 1
ATOM 838 N N . ILE A 1 105 ? 6.149 -3.059 2.638 1.00 96.19 105 ILE A N 1
ATOM 839 C CA . ILE A 1 105 ? 6.362 -2.944 1.196 1.00 96.19 105 ILE A CA 1
ATOM 840 C C . ILE A 1 105 ? 6.455 -4.350 0.612 1.00 96.19 105 ILE A C 1
ATOM 842 O O . ILE A 1 105 ? 7.236 -5.183 1.079 1.00 96.19 105 ILE A O 1
ATOM 846 N N . HIS A 1 106 ? 5.638 -4.637 -0.397 1.00 96.12 106 HIS A N 1
ATOM 847 C CA . HIS A 1 106 ? 5.666 -5.927 -1.079 1.00 96.12 106 HIS A CA 1
ATOM 848 C C . HIS A 1 106 ? 6.818 -6.002 -2.104 1.00 96.12 106 HIS A C 1
ATOM 850 O O . HIS A 1 106 ? 7.365 -4.994 -2.543 1.00 96.12 106 HIS A O 1
ATOM 856 N N . GLY A 1 107 ? 7.178 -7.220 -2.522 1.00 92.00 107 GLY A N 1
ATOM 857 C CA . GLY A 1 107 ? 8.171 -7.456 -3.578 1.00 92.00 107 GLY A CA 1
ATOM 858 C C . GLY A 1 107 ? 7.577 -7.485 -4.993 1.00 92.00 107 GLY A C 1
ATOM 859 O O . GLY A 1 107 ? 6.380 -7.282 -5.197 1.00 92.00 107 GLY A O 1
ATOM 860 N N . TYR A 1 108 ? 8.409 -7.792 -5.987 1.00 91.31 108 TYR A N 1
ATOM 861 C CA . TYR A 1 108 ? 7.980 -7.924 -7.383 1.00 91.31 108 TYR A CA 1
ATOM 862 C C . TYR A 1 108 ? 6.850 -8.955 -7.566 1.00 91.31 108 TYR A C 1
ATOM 864 O O . TYR A 1 108 ? 6.905 -10.056 -7.021 1.00 91.31 108 TYR A O 1
ATOM 872 N N . GLY A 1 109 ? 5.846 -8.608 -8.380 1.00 89.88 109 GLY A N 1
ATOM 873 C CA . GLY A 1 109 ? 4.734 -9.501 -8.732 1.00 89.88 109 GLY A CA 1
ATOM 874 C C . GLY A 1 109 ? 3.704 -9.714 -7.616 1.00 89.88 109 GLY A C 1
ATOM 875 O O . GLY A 1 109 ? 2.864 -10.604 -7.732 1.00 89.88 109 GLY A O 1
ATOM 876 N N . ALA A 1 110 ? 3.767 -8.912 -6.553 1.00 94.31 110 ALA A N 1
ATOM 877 C CA . ALA A 1 110 ? 2.842 -8.943 -5.428 1.00 94.31 110 ALA A CA 1
ATOM 878 C C . ALA A 1 110 ? 2.059 -7.620 -5.300 1.00 94.31 110 ALA A C 1
ATOM 880 O O . ALA A 1 110 ? 2.191 -6.719 -6.129 1.00 94.31 110 ALA A O 1
ATOM 881 N N . ALA A 1 111 ? 1.218 -7.561 -4.270 1.00 96.06 111 ALA A N 1
ATOM 882 C CA . ALA A 1 111 ? 0.480 -6.390 -3.801 1.00 96.06 111 ALA A CA 1
ATOM 883 C C . ALA A 1 111 ? 0.327 -6.493 -2.270 1.00 96.06 111 ALA A C 1
ATOM 885 O O . ALA A 1 111 ? 0.572 -7.567 -1.700 1.00 96.06 111 ALA A O 1
ATOM 886 N N . LEU A 1 112 ? -0.127 -5.431 -1.606 1.00 96.62 112 LEU A N 1
ATOM 887 C CA . LEU A 1 112 ? -0.272 -5.321 -0.150 1.00 96.62 112 LEU A CA 1
ATOM 888 C C . LEU A 1 112 ? -1.101 -6.457 0.462 1.00 96.62 112 LEU A C 1
ATOM 890 O O . LEU A 1 112 ? -0.830 -6.897 1.581 1.00 96.62 112 LEU A O 1
ATOM 894 N N . GLY A 1 113 ? -2.038 -7.027 -0.306 1.00 94.88 113 GLY A N 1
ATOM 895 C CA . GLY A 1 113 ? -2.884 -8.141 0.125 1.00 94.88 113 GLY A CA 1
ATOM 896 C C . GLY A 1 113 ? -2.106 -9.404 0.518 1.00 94.88 113 GLY A C 1
ATOM 897 O O . GLY A 1 113 ? -2.620 -10.229 1.273 1.00 94.88 113 GLY A O 1
ATOM 898 N N . PHE A 1 114 ? -0.847 -9.553 0.089 1.00 95.31 114 PHE A N 1
ATOM 899 C CA . PHE A 1 114 ? 0.021 -10.658 0.521 1.00 95.31 114 PHE A CA 1
ATOM 900 C C . PHE A 1 114 ? 0.275 -10.656 2.035 1.00 95.31 114 PHE A C 1
ATOM 902 O O . PHE A 1 114 ? 0.474 -11.721 2.619 1.00 95.31 114 PHE A O 1
ATOM 909 N N . PHE A 1 115 ? 0.210 -9.488 2.677 1.00 96.44 115 PHE A N 1
ATOM 910 C CA . PHE A 1 115 ? 0.380 -9.333 4.120 1.00 96.44 115 PHE A CA 1
ATOM 911 C C . PHE A 1 115 ? -0.930 -9.454 4.911 1.00 96.44 115 PHE A C 1
ATOM 913 O O . PHE A 1 115 ? -0.913 -9.286 6.128 1.00 96.44 115 PHE A O 1
ATOM 920 N N . TYR A 1 116 ? -2.061 -9.787 4.273 1.00 95.00 116 TYR A N 1
ATOM 921 C CA . TYR A 1 116 ? -3.390 -9.817 4.907 1.00 95.00 116 TYR A CA 1
ATOM 922 C C . TYR A 1 116 ? -3.414 -10.555 6.258 1.00 95.00 116 TYR A C 1
ATOM 924 O O . TYR A 1 116 ? -3.960 -10.063 7.243 1.00 95.00 116 TYR A O 1
ATOM 932 N N . ARG A 1 117 ? -2.763 -11.721 6.341 1.00 94.69 117 ARG A N 1
ATOM 933 C CA . ARG A 1 117 ? -2.712 -12.522 7.577 1.00 94.69 117 ARG A CA 1
ATOM 934 C C . ARG A 1 117 ? -1.803 -11.940 8.662 1.00 94.69 117 ARG A C 1
ATOM 936 O O . ARG A 1 117 ? -1.882 -12.374 9.807 1.00 94.69 117 ARG A O 1
ATOM 943 N N . ASN A 1 118 ? -0.924 -11.008 8.310 1.00 95.81 118 ASN A N 1
ATOM 944 C CA . ASN A 1 118 ? 0.014 -10.364 9.223 1.00 95.81 118 ASN A CA 1
ATOM 945 C C . ASN A 1 118 ? -0.583 -9.115 9.877 1.00 95.81 118 ASN A C 1
ATOM 947 O O . ASN A 1 118 ? -0.183 -8.791 10.993 1.00 95.81 118 ASN A O 1
ATOM 951 N N . PHE A 1 119 ? -1.540 -8.442 9.227 1.00 96.19 119 PHE A N 1
ATOM 952 C CA . PHE A 1 119 ? -2.101 -7.179 9.716 1.00 96.19 119 PHE A CA 1
ATOM 953 C C . PHE A 1 119 ? -2.685 -7.292 11.125 1.00 96.19 119 PHE A C 1
ATOM 955 O O . PHE A 1 119 ? -2.366 -6.467 11.976 1.00 96.19 119 PHE A O 1
ATOM 962 N N . GLU A 1 120 ? -3.462 -8.342 11.406 1.00 94.44 120 GLU A N 1
ATOM 963 C CA . GLU A 1 120 ? -4.045 -8.594 12.732 1.00 94.44 120 GLU A CA 1
ATOM 964 C C . GLU A 1 120 ? -2.966 -8.630 13.830 1.00 94.44 120 GLU A C 1
ATOM 966 O O . GLU A 1 120 ? -3.061 -7.933 14.838 1.00 94.44 120 GLU A O 1
ATOM 971 N N . GLY A 1 121 ? -1.903 -9.409 13.605 1.00 94.62 121 GLY A N 1
ATOM 972 C CA . GLY A 1 121 ? -0.826 -9.592 14.575 1.00 94.62 121 GLY A CA 1
ATOM 973 C C . GLY A 1 121 ? 0.037 -8.345 14.747 1.00 94.62 121 GLY A C 1
ATOM 974 O O . GLY A 1 121 ? 0.320 -7.947 15.876 1.00 94.62 121 GLY A O 1
ATOM 975 N N . LEU A 1 122 ? 0.417 -7.700 13.641 1.00 95.25 122 LEU A N 1
ATOM 976 C CA . LEU A 1 122 ? 1.274 -6.513 13.668 1.00 95.25 122 LEU A CA 1
ATOM 977 C C . LEU A 1 122 ? 0.575 -5.320 14.324 1.00 95.25 122 LEU A C 1
ATOM 979 O O . LEU A 1 122 ? 1.205 -4.582 15.071 1.00 95.25 122 LEU A O 1
ATOM 983 N N . THR A 1 123 ? -0.730 -5.166 14.103 1.00 95.25 123 THR A N 1
ATOM 984 C CA . THR A 1 123 ? -1.512 -4.035 14.636 1.00 95.25 123 THR A CA 1
ATOM 985 C C . THR A 1 123 ? -2.054 -4.276 16.045 1.00 95.25 123 THR A C 1
ATOM 987 O O . THR A 1 123 ? -2.636 -3.371 16.638 1.00 95.25 123 THR A O 1
ATOM 990 N N . SER A 1 124 ? -1.860 -5.471 16.615 1.00 93.81 124 SER A N 1
ATOM 991 C CA . SER A 1 124 ? -2.349 -5.806 17.962 1.00 93.81 124 SER A CA 1
ATOM 992 C C . SER A 1 124 ? -1.619 -5.064 19.087 1.00 93.81 124 SER A C 1
ATOM 994 O O . SER A 1 124 ? -2.138 -4.954 20.198 1.00 93.81 124 SER A O 1
ATOM 996 N N . ILE A 1 125 ? -0.419 -4.543 18.814 1.00 92.69 125 ILE A N 1
ATOM 997 C CA . ILE A 1 125 ? 0.383 -3.815 19.796 1.00 92.69 125 ILE A CA 1
ATOM 998 C C . ILE A 1 125 ? -0.192 -2.390 19.957 1.00 92.69 125 ILE A C 1
ATOM 1000 O O . ILE A 1 125 ? -0.275 -1.664 18.962 1.00 92.69 125 ILE A O 1
ATOM 1004 N N . PRO A 1 126 ? -0.556 -1.954 21.183 1.00 93.94 126 PRO A N 1
ATOM 1005 C CA . PRO A 1 126 ? -1.081 -0.610 21.434 1.00 93.94 126 PRO A CA 1
ATOM 1006 C C . PRO A 1 126 ? -0.170 0.501 20.910 1.00 93.94 126 PRO A C 1
ATOM 1008 O O . PRO A 1 126 ? 1.044 0.451 21.117 1.00 93.94 126 PRO A O 1
ATOM 1011 N N . GLY A 1 127 ? -0.762 1.507 20.265 1.00 93.19 127 GLY A N 1
ATOM 1012 C CA . GLY A 1 127 ? -0.045 2.635 19.672 1.00 93.19 127 GLY A CA 1
ATOM 1013 C C . GLY A 1 127 ? 0.667 2.326 18.353 1.00 93.19 127 GLY A C 1
ATOM 1014 O O . GLY A 1 127 ? 1.474 3.136 17.906 1.00 93.19 127 GLY A O 1
ATOM 1015 N N . THR A 1 128 ? 0.414 1.164 17.742 1.00 95.69 128 THR A N 1
ATOM 1016 C CA . THR A 1 128 ? 0.964 0.827 16.421 1.00 95.69 128 THR A CA 1
ATOM 1017 C C . THR A 1 128 ? 0.175 1.488 15.306 1.00 95.69 128 THR A C 1
ATOM 1019 O O . THR A 1 128 ? -1.055 1.450 15.297 1.00 95.69 128 THR A O 1
ATOM 1022 N N . LYS A 1 129 ? 0.894 2.002 14.321 1.00 95.75 129 LYS A N 1
ATOM 1023 C CA . LYS A 1 129 ? 0.386 2.448 13.034 1.00 95.75 129 LYS A CA 1
ATOM 1024 C C . LYS A 1 129 ? 1.091 1.668 11.940 1.00 95.75 129 LYS A C 1
ATOM 1026 O O . LYS A 1 129 ? 2.307 1.488 11.967 1.00 95.75 129 LYS A O 1
ATOM 1031 N N . LEU A 1 130 ? 0.311 1.133 11.020 1.00 97.06 130 LEU A N 1
ATOM 1032 C CA . LEU A 1 130 ? 0.776 0.271 9.953 1.00 97.06 130 LEU A CA 1
ATOM 1033 C C . LEU A 1 130 ? 0.368 0.871 8.615 1.00 97.06 130 LEU A C 1
ATOM 1035 O O . LEU A 1 130 ? -0.808 1.124 8.382 1.00 97.06 130 LEU A O 1
ATOM 1039 N N . HIS A 1 131 ? 1.357 1.031 7.749 1.00 96.88 131 HIS A N 1
ATOM 1040 C CA . HIS A 1 131 ? 1.268 1.566 6.401 1.00 96.88 131 HIS A CA 1
ATOM 1041 C C . HIS A 1 131 ? 1.616 0.435 5.426 1.00 96.88 131 HIS A C 1
ATOM 1043 O O . HIS A 1 131 ? 2.794 0.139 5.210 1.00 96.88 131 HIS A O 1
ATOM 1049 N N . ALA A 1 132 ? 0.621 -0.276 4.892 1.00 97.75 132 ALA A N 1
ATOM 1050 C CA . ALA A 1 132 ? 0.852 -1.300 3.873 1.00 97.75 132 ALA A CA 1
ATOM 1051 C C . ALA A 1 132 ? 0.638 -0.698 2.489 1.00 97.75 132 ALA A C 1
ATOM 1053 O O . ALA A 1 132 ? -0.482 -0.329 2.152 1.00 97.75 132 ALA A O 1
ATOM 1054 N N . ILE A 1 133 ? 1.701 -0.609 1.693 1.00 97.00 133 ILE A N 1
ATOM 1055 C CA . ILE A 1 133 ? 1.687 0.151 0.440 1.00 97.00 133 ILE A CA 1
ATOM 1056 C C . ILE A 1 133 ? 1.883 -0.745 -0.777 1.00 97.00 133 ILE A C 1
ATOM 1058 O O . ILE A 1 133 ? 2.659 -1.709 -0.750 1.00 97.00 133 ILE A O 1
ATOM 1062 N N . ASP A 1 134 ? 1.219 -0.377 -1.867 1.00 97.69 134 ASP A N 1
ATOM 1063 C CA . ASP A 1 134 ? 1.507 -0.902 -3.193 1.00 97.69 134 ASP A CA 1
ATOM 1064 C C . ASP A 1 134 ? 2.552 -0.029 -3.893 1.00 97.69 134 ASP A C 1
ATOM 1066 O O . ASP A 1 134 ? 2.389 1.183 -4.032 1.00 97.69 134 ASP A O 1
ATOM 1070 N N . LEU A 1 135 ? 3.628 -0.638 -4.390 1.00 96.50 135 LEU A N 1
ATOM 1071 C CA . LEU A 1 135 ? 4.639 0.094 -5.157 1.00 96.50 135 LEU A CA 1
ATOM 1072 C C . LEU A 1 135 ? 4.036 0.691 -6.437 1.00 96.50 135 LEU A C 1
ATOM 1074 O O . LEU A 1 135 ? 3.143 0.103 -7.049 1.00 96.50 135 LEU A O 1
ATOM 1078 N N . LEU A 1 136 ? 4.570 1.828 -6.895 1.00 96.19 136 LEU A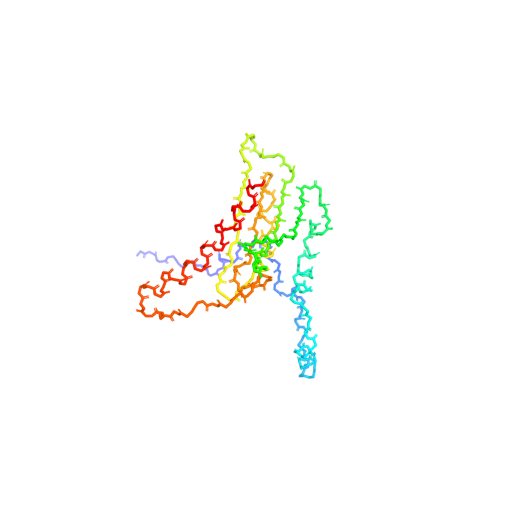 N 1
ATOM 1079 C CA . LEU A 1 136 ? 4.177 2.436 -8.168 1.00 96.19 136 LEU A CA 1
ATOM 1080 C C . LEU A 1 136 ? 4.286 1.408 -9.310 1.00 96.19 136 LEU A C 1
ATOM 1082 O O . LEU A 1 136 ? 5.321 0.766 -9.485 1.00 96.19 136 LEU A O 1
ATOM 1086 N N . GLY A 1 137 ? 3.219 1.224 -10.086 1.00 94.88 137 GLY A N 1
ATOM 1087 C CA . GLY A 1 137 ? 3.135 0.185 -11.119 1.00 94.88 137 GLY A CA 1
ATOM 1088 C C . GLY A 1 137 ? 2.515 -1.147 -10.665 1.00 94.88 137 GLY A C 1
ATOM 1089 O O . GLY A 1 137 ? 2.162 -1.975 -11.514 1.00 94.88 137 GLY A O 1
ATOM 1090 N N . PHE A 1 138 ? 2.343 -1.360 -9.360 1.00 95.88 138 PHE A N 1
ATOM 1091 C CA . PHE A 1 138 ? 1.854 -2.602 -8.758 1.00 95.88 138 PHE A CA 1
ATOM 1092 C C . PHE A 1 138 ? 0.515 -2.412 -8.044 1.00 95.88 138 PHE A C 1
ATOM 1094 O O . PHE A 1 138 ? 0.065 -1.291 -7.837 1.00 95.88 138 PHE A O 1
ATOM 1101 N N . GLY A 1 139 ? -0.144 -3.540 -7.744 1.00 95.06 139 GLY A N 1
ATOM 1102 C CA . GLY A 1 139 ? -1.417 -3.571 -7.024 1.00 95.06 139 GLY A CA 1
ATOM 1103 C C . GLY A 1 139 ? -2.422 -2.531 -7.521 1.00 95.06 139 GLY A C 1
ATOM 1104 O O . GLY A 1 139 ? -2.706 -2.479 -8.727 1.00 95.06 139 GLY A O 1
ATOM 1105 N N . LEU A 1 140 ? -2.940 -1.710 -6.616 1.00 96.94 140 LEU A N 1
ATOM 1106 C CA . LEU A 1 140 ? -3.873 -0.629 -6.933 1.00 96.94 140 LEU A CA 1
ATOM 1107 C C . LEU A 1 140 ? -3.224 0.746 -7.116 1.00 96.94 140 LEU A C 1
ATOM 1109 O O . LEU A 1 140 ? -3.919 1.662 -7.549 1.00 96.94 140 LEU A O 1
ATOM 1113 N N . SER A 1 141 ? -1.912 0.876 -6.908 1.00 97.44 141 SER A N 1
ATOM 1114 C CA . SER A 1 141 ? -1.169 2.093 -7.251 1.00 97.44 141 SER A CA 1
ATOM 1115 C C . SER A 1 141 ? -1.230 2.398 -8.751 1.00 97.44 141 SER A C 1
ATOM 1117 O O . SER A 1 141 ? -1.458 1.518 -9.601 1.00 97.44 141 SER A O 1
ATOM 1119 N N . SER A 1 142 ? -1.008 3.668 -9.102 1.00 96.94 142 SER A N 1
ATOM 1120 C CA . SER A 1 142 ? -1.016 4.088 -10.503 1.00 96.94 142 SER A CA 1
ATOM 1121 C C . SER A 1 142 ? 0.092 3.393 -11.305 1.00 96.94 142 SER A C 1
ATOM 1123 O O . SER A 1 142 ? 1.089 2.912 -10.766 1.00 96.94 142 SER A O 1
ATOM 1125 N N . ARG A 1 143 ? -0.090 3.305 -12.629 1.00 95.81 143 ARG A N 1
ATOM 1126 C CA . ARG A 1 143 ? 0.822 2.591 -13.541 1.00 95.81 143 ARG A CA 1
ATOM 1127 C C . ARG A 1 143 ? 1.416 3.522 -14.601 1.00 95.81 143 ARG A C 1
ATOM 1129 O O . ARG A 1 143 ? 1.103 3.356 -15.782 1.00 95.81 143 ARG A O 1
ATOM 1136 N N . PRO A 1 144 ? 2.236 4.514 -14.211 1.00 95.19 144 PRO A N 1
ATOM 1137 C CA . PRO A 1 144 ? 2.897 5.369 -15.181 1.00 95.19 144 PRO A CA 1
ATOM 1138 C C . PRO A 1 144 ? 3.884 4.566 -16.028 1.00 95.19 144 PRO A C 1
ATOM 1140 O O . PRO A 1 144 ? 4.365 3.500 -15.636 1.00 95.19 144 PRO A O 1
ATOM 1143 N N . THR A 1 145 ? 4.192 5.094 -17.211 1.00 93.31 145 THR A N 1
ATOM 1144 C CA . THR A 1 145 ? 5.145 4.474 -18.131 1.00 93.31 145 THR A CA 1
ATOM 1145 C C . THR A 1 145 ? 6.500 4.320 -17.453 1.00 93.31 145 THR A C 1
ATOM 1147 O O . THR A 1 145 ? 7.138 5.306 -17.080 1.00 93.31 145 THR A O 1
ATOM 1150 N N . PHE A 1 146 ? 6.955 3.076 -17.333 1.00 92.62 146 PHE A N 1
ATOM 1151 C CA . PHE A 1 146 ? 8.272 2.789 -16.791 1.00 92.62 146 PHE A CA 1
ATOM 1152 C C . PHE A 1 146 ? 9.358 3.377 -17.711 1.00 92.62 146 PHE A C 1
ATOM 1154 O O . PHE A 1 146 ? 9.248 3.261 -18.940 1.00 92.62 146 PHE A O 1
ATOM 1161 N N . PRO A 1 147 ? 10.400 4.027 -17.165 1.00 90.62 147 PRO A N 1
ATOM 1162 C CA . PRO A 1 147 ? 11.455 4.605 -17.978 1.00 90.62 147 PRO A CA 1
ATOM 1163 C C . PRO A 1 147 ? 12.128 3.548 -18.851 1.00 90.62 147 PRO A C 1
ATOM 1165 O O . PRO A 1 147 ? 12.437 2.448 -18.404 1.00 90.62 147 PRO A O 1
ATOM 1168 N N . ASN A 1 148 ? 12.451 3.922 -20.089 1.00 91.62 148 ASN A N 1
ATOM 1169 C CA . ASN A 1 148 ? 13.350 3.112 -20.900 1.00 91.62 148 ASN A CA 1
ATOM 1170 C C . ASN A 1 148 ? 14.735 3.093 -20.228 1.00 91.62 148 ASN A C 1
ATOM 1172 O O . ASN A 1 148 ? 15.326 4.157 -19.978 1.00 91.62 148 ASN A O 1
ATOM 1176 N N . ILE A 1 149 ? 15.200 1.890 -19.894 1.00 93.19 149 ILE A N 1
ATOM 1177 C CA . ILE A 1 149 ? 16.470 1.613 -19.228 1.00 93.19 149 ILE A CA 1
ATOM 1178 C C . ILE A 1 149 ? 17.184 0.463 -19.933 1.00 93.19 149 ILE A C 1
ATOM 1180 O O . ILE A 1 149 ? 16.549 -0.451 -20.457 1.00 93.19 149 ILE A O 1
ATOM 1184 N N . ASN A 1 150 ? 18.513 0.486 -19.886 1.00 90.62 150 ASN A N 1
ATOM 1185 C CA . ASN A 1 150 ? 19.328 -0.679 -20.191 1.00 90.62 150 ASN A CA 1
ATOM 1186 C C . ASN A 1 150 ? 19.724 -1.354 -18.871 1.00 90.62 150 ASN A C 1
ATOM 1188 O O . ASN A 1 150 ? 20.511 -0.791 -18.114 1.00 90.62 150 ASN A O 1
ATOM 1192 N N . GLY A 1 151 ? 19.166 -2.532 -18.587 1.00 86.06 151 GLY A N 1
ATOM 1193 C CA . GLY A 1 151 ? 19.399 -3.253 -17.330 1.00 86.06 151 GLY A CA 1
ATOM 1194 C C . GLY A 1 151 ? 20.848 -3.703 -17.113 1.00 86.06 151 GLY A C 1
ATOM 1195 O O . GLY A 1 151 ? 21.231 -3.959 -15.975 1.00 86.06 151 GLY A O 1
ATOM 1196 N N . ASP A 1 152 ? 21.661 -3.736 -18.172 1.00 91.69 152 ASP A N 1
ATOM 1197 C CA . ASP A 1 152 ? 23.066 -4.150 -18.103 1.00 91.69 152 ASP A CA 1
ATOM 1198 C C . ASP A 1 152 ? 24.008 -3.003 -17.699 1.00 91.69 152 ASP A C 1
ATOM 1200 O O . ASP A 1 152 ? 25.204 -3.219 -17.493 1.00 91.69 152 ASP A O 1
ATOM 1204 N N . THR A 1 153 ? 23.501 -1.768 -17.586 1.00 95.12 153 THR A N 1
ATOM 1205 C CA . THR A 1 153 ? 24.305 -0.609 -17.181 1.00 95.12 153 THR A CA 1
ATOM 1206 C C . THR A 1 153 ? 23.957 -0.146 -15.773 1.00 95.12 153 THR A C 1
ATOM 1208 O O . THR A 1 153 ? 22.799 -0.127 -15.355 1.00 95.12 153 THR A O 1
ATOM 1211 N N . ILE A 1 154 ? 24.975 0.318 -15.043 1.00 94.38 154 ILE A N 1
ATOM 1212 C CA . ILE A 1 154 ? 24.804 0.910 -13.706 1.00 94.38 154 ILE A CA 1
ATOM 1213 C C . ILE A 1 154 ? 23.822 2.090 -13.759 1.00 94.38 154 ILE A C 1
ATOM 1215 O O . ILE A 1 154 ? 23.027 2.282 -12.845 1.00 94.38 154 ILE A O 1
ATOM 1219 N N . GLU A 1 155 ? 23.854 2.875 -14.835 1.00 93.25 155 GLU A N 1
ATOM 1220 C CA . GLU A 1 155 ? 22.938 4.000 -15.036 1.00 93.25 155 GLU A CA 1
ATOM 1221 C C . GLU A 1 155 ? 21.483 3.546 -15.192 1.00 93.25 155 GLU A C 1
ATOM 1223 O O . GLU A 1 155 ? 20.588 4.161 -14.613 1.00 93.25 155 GLU A O 1
ATOM 1228 N N . GLY A 1 156 ? 21.236 2.458 -15.928 1.00 93.50 156 GLY A N 1
ATOM 1229 C CA . GLY A 1 156 ? 19.898 1.892 -16.071 1.00 93.50 156 GLY A CA 1
ATOM 1230 C C . GLY A 1 156 ? 19.354 1.359 -14.750 1.00 93.50 156 GLY A C 1
ATOM 1231 O O . GLY A 1 156 ? 18.205 1.646 -14.415 1.00 93.50 156 GLY A O 1
ATOM 1232 N N . VAL A 1 157 ? 20.191 0.677 -13.961 1.00 93.88 157 VAL A N 1
ATOM 1233 C CA . VAL A 1 157 ? 19.833 0.218 -12.608 1.00 93.88 157 VAL A CA 1
ATOM 1234 C C . VAL A 1 157 ? 19.492 1.399 -11.700 1.00 93.88 157 VAL A C 1
ATOM 1236 O O . VAL A 1 157 ? 18.428 1.400 -11.089 1.00 93.88 157 VAL A O 1
ATOM 1239 N N . LYS A 1 158 ? 20.325 2.448 -11.671 1.00 94.88 158 LYS A N 1
ATOM 1240 C CA . LYS A 1 158 ? 20.056 3.660 -10.874 1.00 94.88 158 LYS A CA 1
ATOM 1241 C C . LYS A 1 158 ? 18.764 4.357 -11.285 1.00 94.88 158 LYS A C 1
ATOM 1243 O O . LYS A 1 158 ? 18.039 4.858 -10.436 1.00 94.88 158 LYS A O 1
ATOM 1248 N N . LYS A 1 159 ? 18.459 4.389 -12.582 1.00 94.12 159 LYS A N 1
ATOM 1249 C CA . LYS A 1 159 ? 17.218 4.983 -13.092 1.00 94.12 159 LYS A CA 1
ATOM 1250 C C . LYS A 1 159 ? 15.987 4.155 -12.714 1.00 94.12 159 LYS A C 1
ATOM 1252 O O . LYS A 1 159 ? 14.938 4.731 -12.441 1.00 94.12 159 LYS A O 1
ATOM 1257 N N . ALA A 1 160 ? 16.115 2.828 -12.683 1.00 93.38 160 ALA A N 1
ATOM 1258 C CA . ALA A 1 160 ? 15.073 1.937 -12.178 1.00 93.38 160 ALA A CA 1
ATOM 1259 C C . ALA A 1 160 ? 14.840 2.143 -10.677 1.00 93.38 160 ALA A C 1
ATOM 1261 O O . ALA A 1 160 ? 13.702 2.272 -10.247 1.00 93.38 160 ALA A O 1
ATOM 1262 N N . GLU A 1 161 ? 15.917 2.202 -9.894 1.00 93.06 161 GLU A N 1
ATOM 1263 C CA . GLU A 1 161 ? 15.866 2.442 -8.452 1.00 93.06 161 GLU A CA 1
ATOM 1264 C C . GLU A 1 161 ? 15.220 3.797 -8.136 1.00 93.06 161 GLU A C 1
ATOM 1266 O O . GLU A 1 161 ? 14.273 3.854 -7.354 1.00 93.06 161 GLU A O 1
ATOM 1271 N N . ALA A 1 162 ? 15.657 4.864 -8.813 1.00 94.62 162 ALA A N 1
ATOM 1272 C CA . ALA A 1 162 ? 15.087 6.201 -8.664 1.00 94.62 162 ALA A CA 1
ATOM 1273 C C . ALA A 1 162 ? 13.581 6.224 -8.969 1.00 94.62 162 ALA A C 1
ATOM 1275 O O . ALA A 1 162 ? 12.822 6.845 -8.238 1.00 94.62 162 ALA A O 1
ATOM 1276 N N . PHE A 1 163 ? 13.113 5.487 -9.985 1.00 94.12 163 PHE A N 1
ATOM 1277 C CA . PHE A 1 163 ? 11.682 5.417 -10.301 1.00 94.12 163 PHE A CA 1
ATOM 1278 C C . PHE A 1 163 ? 10.828 4.968 -9.102 1.00 94.12 163 PHE A C 1
ATOM 1280 O O . PHE A 1 163 ? 9.751 5.521 -8.881 1.00 94.12 163 PHE A O 1
ATOM 1287 N N . PHE A 1 164 ? 11.306 3.997 -8.319 1.00 94.25 164 PHE A N 1
ATOM 1288 C CA . PHE A 1 164 ? 10.590 3.524 -7.134 1.00 94.25 164 PHE A CA 1
ATOM 1289 C C . PHE A 1 164 ? 10.853 4.408 -5.913 1.00 94.25 164 PHE A C 1
ATOM 1291 O O . PHE A 1 164 ? 9.894 4.825 -5.263 1.00 94.25 164 PHE A O 1
ATOM 1298 N N . ASN A 1 165 ? 12.111 4.746 -5.626 1.00 94.75 165 ASN A N 1
ATOM 1299 C CA . ASN A 1 165 ? 12.467 5.543 -4.448 1.00 94.75 165 ASN A CA 1
ATOM 1300 C C . ASN A 1 165 ? 11.830 6.936 -4.492 1.00 94.75 165 ASN A C 1
ATOM 1302 O O . ASN A 1 165 ? 11.163 7.325 -3.536 1.00 94.75 165 ASN A O 1
ATOM 1306 N N . ASP A 1 166 ? 11.917 7.631 -5.630 1.00 95.25 166 ASP A N 1
ATOM 1307 C CA . ASP A 1 166 ? 11.340 8.969 -5.789 1.00 95.25 166 ASP A CA 1
ATOM 1308 C C . ASP A 1 166 ? 9.821 8.946 -5.564 1.00 95.25 166 ASP A C 1
ATOM 1310 O O . ASP A 1 166 ? 9.247 9.909 -5.058 1.00 95.25 166 ASP A O 1
ATOM 1314 N N . SER A 1 167 ? 9.141 7.856 -5.945 1.00 94.00 167 SER A N 1
ATOM 1315 C CA . SER A 1 167 ? 7.697 7.715 -5.729 1.00 94.00 167 SER A CA 1
ATOM 1316 C C . SER A 1 167 ? 7.339 7.591 -4.245 1.00 94.00 167 SER A C 1
ATOM 1318 O O . SER A 1 167 ? 6.376 8.213 -3.793 1.00 94.00 167 SER A O 1
ATOM 1320 N N . LEU A 1 168 ? 8.150 6.858 -3.477 1.00 93.56 168 LEU A N 1
ATOM 1321 C CA . LEU A 1 168 ? 7.967 6.673 -2.038 1.00 93.56 168 LEU A CA 1
ATOM 1322 C C . LEU A 1 168 ? 8.298 7.947 -1.260 1.00 93.56 168 LEU A C 1
ATOM 1324 O O . LEU A 1 168 ? 7.537 8.332 -0.376 1.00 93.56 168 LEU A O 1
ATOM 1328 N N . GLU A 1 169 ? 9.376 8.640 -1.625 1.00 94.12 169 GLU A N 1
ATOM 1329 C CA . GLU A 1 169 ? 9.737 9.928 -1.022 1.00 94.12 169 GLU A CA 1
ATOM 1330 C C . GLU A 1 169 ? 8.641 10.979 -1.247 1.00 94.12 169 GLU A C 1
ATOM 1332 O O . GLU A 1 169 ? 8.301 11.745 -0.344 1.00 94.12 169 GLU A O 1
ATOM 1337 N N . LYS A 1 170 ? 8.037 11.010 -2.442 1.00 93.94 170 LYS A N 1
ATOM 1338 C CA . LYS A 1 170 ? 6.910 11.910 -2.738 1.00 93.94 170 LYS A CA 1
ATOM 1339 C C . LYS A 1 170 ? 5.682 11.596 -1.892 1.00 93.94 170 LYS A C 1
ATOM 1341 O O . LYS A 1 170 ? 5.081 12.525 -1.358 1.00 93.94 170 LYS A O 1
ATOM 1346 N N . MET A 1 171 ? 5.333 10.317 -1.756 1.00 91.75 171 MET A N 1
ATOM 1347 C CA . MET A 1 171 ? 4.243 9.883 -0.881 1.00 91.75 171 MET A CA 1
ATOM 1348 C C . MET A 1 171 ? 4.506 10.324 0.563 1.00 91.75 171 MET A C 1
ATOM 1350 O O . MET A 1 171 ? 3.671 10.997 1.158 1.00 91.75 171 MET A O 1
ATOM 1354 N N . GLU A 1 172 ? 5.689 10.020 1.098 1.00 88.62 172 GLU A N 1
ATOM 1355 C CA . GLU A 1 172 ? 6.068 10.359 2.473 1.00 88.62 172 GLU A CA 1
ATOM 1356 C C . GLU A 1 172 ? 5.986 11.872 2.738 1.00 88.62 172 GLU A C 1
ATOM 1358 O O . GLU A 1 172 ? 5.458 12.311 3.761 1.00 88.62 172 GLU A O 1
ATOM 1363 N N . ASN A 1 173 ? 6.458 12.684 1.792 1.00 89.12 173 ASN A N 1
ATOM 1364 C CA . ASN A 1 173 ? 6.374 14.141 1.881 1.00 89.12 173 ASN A CA 1
ATOM 1365 C C . ASN A 1 173 ? 4.935 14.665 1.790 1.00 89.12 173 ASN A C 1
ATOM 1367 O O . ASN A 1 173 ? 4.638 15.710 2.368 1.00 89.12 173 ASN A O 1
ATOM 1371 N N . SER A 1 174 ? 4.041 13.962 1.091 1.00 85.56 174 SER A N 1
ATOM 1372 C CA . SER A 1 174 ? 2.623 14.320 1.036 1.00 85.56 174 SER A CA 1
ATOM 1373 C C . SER A 1 174 ? 1.900 14.017 2.348 1.00 85.56 174 SER A C 1
ATOM 1375 O O . SER A 1 174 ? 0.999 14.763 2.710 1.00 85.56 174 SER A O 1
ATOM 1377 N N . THR A 1 175 ? 2.289 12.961 3.066 1.00 74.69 175 THR A N 1
ATOM 1378 C CA . THR A 1 175 ? 1.650 12.554 4.332 1.00 74.69 175 THR A CA 1
ATOM 1379 C C . THR A 1 175 ? 2.097 13.404 5.532 1.00 74.69 175 THR A C 1
ATOM 1381 O O . THR A 1 175 ? 1.433 13.416 6.566 1.00 74.69 175 THR A O 1
ATOM 1384 N N . ARG A 1 176 ? 3.224 14.126 5.423 1.00 67.81 176 ARG A N 1
ATOM 1385 C CA . ARG A 1 176 ? 3.769 14.991 6.492 1.00 67.81 176 ARG A CA 1
ATOM 1386 C C . ARG A 1 176 ? 3.240 16.434 6.505 1.00 67.81 176 ARG A C 1
ATOM 1388 O O . ARG A 1 176 ? 3.534 17.143 7.468 1.00 67.81 176 ARG A O 1
ATOM 1395 N N . ASN A 1 177 ? 2.538 16.878 5.461 1.00 43.72 177 ASN A N 1
ATOM 1396 C CA . ASN A 1 177 ? 2.001 18.244 5.332 1.00 43.72 177 ASN A CA 1
ATOM 1397 C C . ASN A 1 177 ? 0.513 18.301 5.675 1.00 43.72 177 ASN A C 1
ATOM 1399 O O . ASN A 1 177 ? 0.095 19.346 6.221 1.00 43.72 177 ASN A O 1
#